Protein AF-A0A377W0T7-F1 (afdb_monomer_lite)

Structure (mmCIF, N/CA/C/O backbone):
data_AF-A0A377W0T7-F1
#
_entry.id   AF-A0A377W0T7-F1
#
loop_
_atom_site.group_PDB
_atom_site.id
_atom_site.type_symbol
_atom_site.label_atom_id
_atom_site.label_alt_id
_atom_site.label_comp_id
_atom_site.label_asym_id
_atom_site.label_entity_id
_atom_site.label_seq_id
_atom_site.pdbx_PDB_ins_code
_atom_site.Cartn_x
_atom_site.Cartn_y
_atom_site.Cartn_z
_atom_site.occupancy
_atom_site.B_iso_or_equiv
_atom_site.auth_seq_id
_atom_site.auth_comp_id
_atom_site.auth_asym_id
_atom_site.auth_atom_id
_atom_site.pdbx_PDB_model_num
ATOM 1 N N . MET A 1 1 ? 8.477 -1.620 -23.620 1.00 58.94 1 MET A N 1
ATOM 2 C CA . MET A 1 1 ? 7.747 -1.739 -22.337 1.00 58.94 1 MET A CA 1
ATOM 3 C C . MET A 1 1 ? 8.080 -3.072 -21.685 1.00 58.94 1 MET A C 1
ATOM 5 O O . MET A 1 1 ? 8.456 -3.080 -20.522 1.00 58.94 1 MET A O 1
ATOM 9 N N . ASP A 1 2 ? 8.071 -4.156 -22.461 1.00 56.84 2 ASP A N 1
ATOM 10 C CA . ASP A 1 2 ? 8.341 -5.515 -21.974 1.00 56.84 2 ASP A CA 1
ATOM 11 C C . ASP A 1 2 ? 9.756 -5.723 -21.400 1.00 56.84 2 ASP A C 1
ATOM 13 O O . ASP A 1 2 ? 9.901 -6.385 -20.379 1.00 56.84 2 ASP A O 1
ATOM 17 N N . GLU A 1 3 ? 10.798 -5.092 -21.959 1.00 54.69 3 GLU A N 1
ATOM 18 C CA . GLU A 1 3 ? 12.176 -5.211 -21.434 1.00 54.69 3 GLU A CA 1
ATOM 19 C C . GLU A 1 3 ? 12.366 -4.589 -20.040 1.00 54.69 3 GLU A C 1
ATOM 21 O O . GLU A 1 3 ? 13.133 -5.097 -19.228 1.00 54.69 3 GLU A O 1
ATOM 26 N N . ALA A 1 4 ? 11.654 -3.503 -19.728 1.00 56.12 4 ALA A N 1
ATOM 27 C CA . ALA A 1 4 ? 11.757 -2.838 -18.428 1.00 56.12 4 ALA A CA 1
ATOM 28 C C . ALA A 1 4 ? 10.908 -3.537 -17.347 1.00 56.12 4 ALA A C 1
ATOM 30 O O . ALA A 1 4 ? 11.275 -3.532 -16.175 1.00 56.12 4 ALA A O 1
ATOM 31 N N . LEU A 1 5 ? 9.812 -4.206 -17.735 1.00 56.66 5 LEU A N 1
ATOM 32 C CA . LEU A 1 5 ? 9.124 -5.148 -16.847 1.00 56.66 5 LEU A CA 1
ATOM 33 C C . LEU A 1 5 ? 10.006 -6.369 -16.538 1.00 56.66 5 LEU A C 1
ATOM 35 O O . LEU A 1 5 ? 10.091 -6.786 -15.386 1.00 56.66 5 LEU A O 1
ATOM 39 N N . ALA A 1 6 ? 10.674 -6.929 -17.552 1.00 56.25 6 ALA A N 1
ATOM 40 C CA . ALA A 1 6 ? 11.487 -8.138 -17.411 1.00 56.25 6 ALA A CA 1
ATOM 41 C C . ALA A 1 6 ? 12.758 -7.927 -16.568 1.00 56.25 6 ALA A C 1
ATOM 43 O O . ALA A 1 6 ? 13.197 -8.846 -15.881 1.00 56.25 6 ALA A O 1
ATOM 44 N N . ASN A 1 7 ? 13.317 -6.713 -16.576 1.00 60.12 7 ASN A N 1
ATOM 45 C CA . ASN A 1 7 ? 14.510 -6.360 -15.802 1.00 60.12 7 ASN A CA 1
ATOM 46 C C . ASN A 1 7 ? 14.215 -5.971 -14.339 1.00 60.12 7 ASN A C 1
ATOM 48 O O . ASN A 1 7 ? 15.129 -5.562 -13.626 1.00 60.12 7 ASN A O 1
ATOM 52 N N . GLY A 1 8 ? 12.958 -6.076 -13.885 1.00 63.47 8 GLY A N 1
ATOM 53 C CA . GLY A 1 8 ? 12.554 -5.762 -12.508 1.00 63.47 8 GLY A CA 1
ATOM 54 C C . GLY A 1 8 ? 12.506 -4.267 -12.176 1.00 63.47 8 GLY A C 1
ATOM 55 O O . GLY A 1 8 ? 12.222 -3.904 -11.036 1.00 63.47 8 GLY A O 1
ATOM 56 N N . SER A 1 9 ? 12.750 -3.395 -13.160 1.00 65.81 9 SER A N 1
ATOM 57 C CA . SER A 1 9 ? 12.861 -1.943 -12.985 1.00 65.81 9 SER A CA 1
ATOM 58 C C . SER A 1 9 ? 11.522 -1.212 -12.992 1.00 65.81 9 SER A C 1
ATOM 60 O O . SER A 1 9 ? 11.476 -0.021 -12.687 1.00 65.81 9 SER A O 1
ATOM 62 N N . LEU A 1 10 ? 10.426 -1.909 -13.297 1.00 77.50 10 LEU A N 1
ATOM 63 C CA . LEU A 1 10 ? 9.076 -1.355 -13.283 1.00 77.50 10 LEU A CA 1
ATOM 64 C C . LEU A 1 10 ? 8.156 -2.123 -12.335 1.00 77.50 10 LEU A C 1
ATOM 66 O O . LEU A 1 10 ? 7.983 -3.336 -12.443 1.00 77.50 10 LEU A O 1
ATOM 70 N N . MET A 1 11 ? 7.502 -1.373 -11.451 1.00 87.56 11 MET A N 1
ATOM 7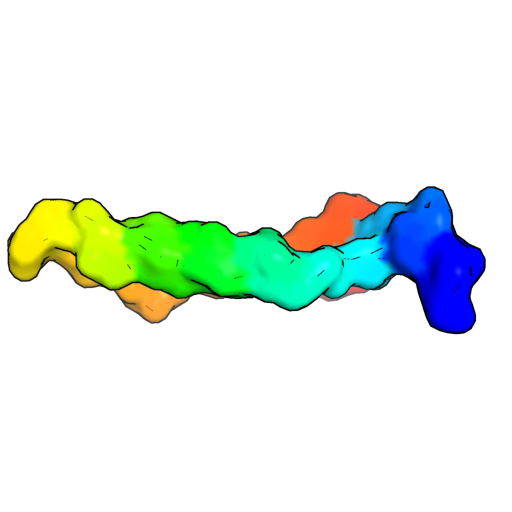1 C CA . MET A 1 11 ? 6.458 -1.871 -10.562 1.00 87.56 11 MET A CA 1
ATOM 72 C C . MET A 1 11 ? 5.126 -1.966 -11.303 1.00 87.56 11 MET A C 1
ATOM 74 O O . MET A 1 11 ? 4.758 -1.068 -12.062 1.00 87.56 11 MET A O 1
ATOM 78 N N . GLN A 1 12 ? 4.380 -3.041 -11.053 1.00 89.25 12 GLN A N 1
ATOM 79 C CA . GLN A 1 12 ? 3.033 -3.189 -11.590 1.00 89.25 12 GLN A CA 1
ATOM 80 C C . GLN A 1 12 ? 2.025 -2.346 -10.793 1.00 89.25 12 GLN A C 1
ATOM 82 O O . GLN A 1 12 ? 2.152 -2.243 -9.574 1.00 89.25 12 GLN A O 1
ATOM 87 N N . PRO A 1 13 ? 0.965 -1.809 -11.427 1.00 92.31 13 PRO A N 1
ATOM 88 C CA . PRO A 1 13 ? -0.069 -1.046 -10.719 1.00 92.31 13 PRO A CA 1
ATOM 89 C C . PRO A 1 13 ? -0.750 -1.814 -9.575 1.00 92.31 13 PRO A C 1
ATOM 91 O O . PRO A 1 13 ? -1.260 -1.198 -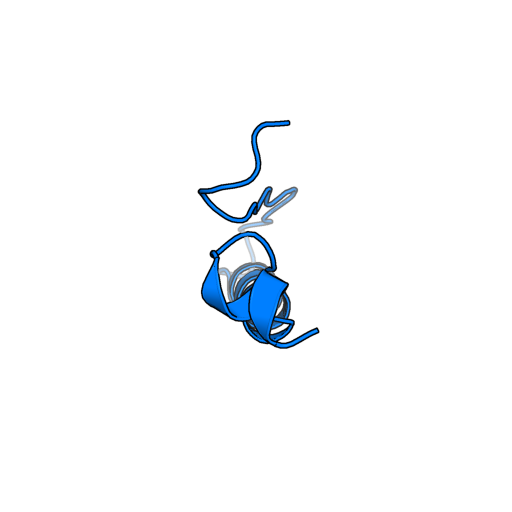8.641 1.00 92.31 13 PRO A O 1
ATOM 94 N N . ILE A 1 14 ? -0.755 -3.151 -9.638 1.00 95.38 14 ILE A N 1
ATOM 95 C CA . ILE A 1 14 ? -1.326 -4.007 -8.593 1.00 95.38 14 ILE A CA 1
ATOM 96 C C . ILE A 1 14 ? -0.620 -3.825 -7.242 1.00 95.38 14 ILE A C 1
ATOM 98 O O . ILE A 1 14 ? -1.299 -3.751 -6.226 1.00 95.38 14 ILE A O 1
ATOM 102 N N . GLU A 1 15 ? 0.699 -3.617 -7.230 1.00 93.69 15 GLU A N 1
ATOM 103 C CA . GLU A 1 15 ? 1.484 -3.395 -6.004 1.00 93.69 15 GLU A CA 1
ATOM 104 C C . GLU A 1 15 ? 1.035 -2.114 -5.273 1.00 93.69 15 GLU A C 1
ATOM 106 O O . 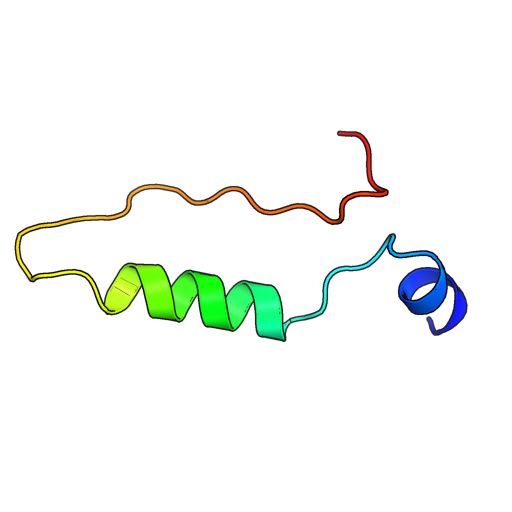GLU A 1 15 ? 0.945 -2.053 -4.043 1.00 93.69 15 GLU A O 1
ATOM 111 N N . VAL A 1 16 ? 0.669 -1.079 -6.042 1.00 94.75 16 VAL A N 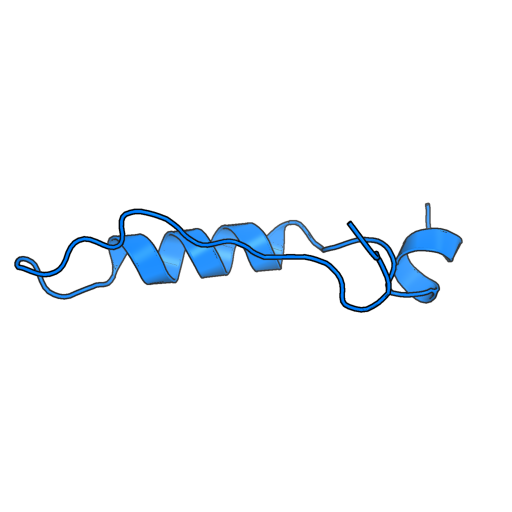1
ATOM 112 C CA . VAL A 1 16 ? 0.107 0.169 -5.504 1.00 94.75 16 VAL A CA 1
ATOM 113 C C . VAL A 1 16 ? -1.302 -0.072 -4.957 1.00 94.75 16 VAL A C 1
ATOM 115 O O . VAL A 1 16 ? -1.629 0.392 -3.865 1.00 94.75 16 VAL A O 1
ATOM 118 N N . ALA A 1 17 ? -2.142 -0.813 -5.687 1.00 97.19 17 ALA A N 1
ATOM 119 C CA . ALA A 1 17 ? -3.507 -1.122 -5.259 1.00 97.19 17 ALA A CA 1
ATOM 120 C C . ALA A 1 17 ? -3.537 -1.943 -3.958 1.00 97.19 17 ALA A C 1
ATOM 122 O O . ALA A 1 17 ? -4.330 -1.648 -3.061 1.00 97.19 17 ALA A O 1
ATOM 123 N N . GLU A 1 18 ? -2.646 -2.924 -3.823 1.00 97.38 18 GLU A N 1
ATOM 124 C CA . GLU A 1 18 ? -2.492 -3.717 -2.601 1.00 97.38 18 GLU A CA 1
ATOM 125 C C . GLU A 1 18 ? -2.000 -2.870 -1.424 1.00 97.38 18 GLU A C 1
ATOM 127 O O . GLU A 1 18 ? -2.519 -2.998 -0.311 1.00 97.38 18 GLU A O 1
ATOM 132 N N . SER A 1 19 ? -1.079 -1.936 -1.671 1.00 97.19 19 SER A N 1
ATOM 133 C CA . SER A 1 19 ? -0.625 -0.980 -0.654 1.00 97.19 19 SER A CA 1
ATOM 134 C C . SER A 1 19 ? -1.778 -0.107 -0.147 1.00 97.19 19 SER A C 1
ATOM 136 O O . SER A 1 19 ? -1.956 0.050 1.063 1.00 97.19 19 SER A O 1
ATOM 138 N N . VAL A 1 20 ? -2.630 0.397 -1.047 1.00 97.19 20 VAL A N 1
ATOM 139 C CA . VAL A 1 20 ? -3.832 1.161 -0.668 1.00 97.19 20 VAL A CA 1
ATOM 140 C C . VAL A 1 20 ? -4.813 0.289 0.116 1.00 97.19 20 VAL A C 1
ATOM 142 O O . VAL A 1 20 ? -5.327 0.727 1.148 1.00 97.19 20 VAL A O 1
ATOM 145 N N . LEU A 1 21 ? -5.048 -0.955 -0.320 1.00 97.88 21 LEU A N 1
ATOM 146 C CA . LEU A 1 21 ? -5.911 -1.897 0.396 1.00 97.88 21 LEU A CA 1
ATOM 147 C C . LEU A 1 21 ? -5.399 -2.137 1.821 1.00 97.88 21 LEU A C 1
ATOM 149 O O . LEU A 1 21 ? -6.177 -2.109 2.777 1.00 97.88 21 LEU A O 1
ATOM 153 N N . PHE A 1 22 ? -4.093 -2.317 1.998 1.00 97.25 22 PHE A N 1
ATOM 154 C CA . PHE A 1 22 ? -3.486 -2.435 3.319 1.00 97.25 22 PHE A CA 1
ATOM 155 C C . PHE A 1 22 ? -3.753 -1.197 4.193 1.00 97.25 22 PHE A C 1
ATOM 157 O O . PHE A 1 22 ? -4.148 -1.360 5.355 1.00 97.25 22 PHE A O 1
ATOM 164 N N . MET A 1 23 ? -3.602 0.016 3.639 1.00 97.50 23 MET A N 1
ATOM 165 C CA . MET A 1 23 ? -3.853 1.271 4.364 1.00 97.50 23 MET A CA 1
ATOM 166 C C . MET A 1 23 ? -5.295 1.358 4.871 1.00 97.50 23 MET A C 1
ATOM 168 O O . MET A 1 23 ? -5.515 1.634 6.050 1.00 97.50 23 MET A O 1
ATOM 172 N N . VAL A 1 24 ? -6.281 1.088 4.009 1.00 96.50 24 VAL A N 1
ATOM 173 C CA . VAL A 1 24 ? -7.706 1.284 4.342 1.00 96.50 24 VAL A CA 1
ATOM 174 C C . VAL A 1 24 ? -8.323 0.132 5.139 1.00 96.50 24 VAL A C 1
ATOM 176 O O . VAL A 1 24 ? -9.402 0.286 5.704 1.00 96.50 24 VAL A O 1
ATOM 179 N N . THR A 1 25 ? -7.651 -1.021 5.209 1.00 97.69 25 THR A N 1
ATOM 180 C CA . THR A 1 25 ? -8.126 -2.205 5.954 1.00 97.69 25 THR A CA 1
ATOM 181 C C . THR A 1 25 ? -7.614 -2.276 7.390 1.00 97.69 25 THR A C 1
ATOM 183 O O . THR A 1 25 ? -7.891 -3.253 8.091 1.00 97.69 25 THR A O 1
ATOM 186 N N . ARG A 1 26 ? -6.846 -1.283 7.861 1.00 97.06 26 ARG A N 1
ATOM 187 C CA . ARG A 1 26 ? -6.409 -1.256 9.262 1.00 97.06 26 ARG A CA 1
ATOM 188 C C . ARG A 1 26 ? -7.600 -1.081 10.210 1.00 97.06 26 ARG A C 1
ATOM 190 O O . ARG A 1 26 ? -8.663 -0.590 9.842 1.00 97.06 26 ARG A O 1
ATOM 197 N N . SER A 1 27 ? -7.413 -1.508 11.461 1.00 97.00 27 SER A N 1
ATOM 198 C CA . SER A 1 27 ? -8.392 -1.273 12.528 1.00 97.00 27 SER A CA 1
ATOM 199 C C . SER A 1 27 ? -8.725 0.218 12.627 1.00 97.00 27 SER A C 1
ATOM 201 O O . SER A 1 27 ? -7.855 1.055 12.412 1.00 97.00 27 SER A O 1
ATOM 203 N N . LYS A 1 28 ? -9.963 0.555 13.011 1.00 93.31 28 LYS A N 1
ATOM 204 C CA . LYS A 1 28 ? -10.500 1.932 12.994 1.00 93.31 28 LYS A CA 1
ATOM 205 C C . LYS A 1 28 ? -9.674 2.962 13.784 1.00 93.31 28 LYS A C 1
ATOM 207 O O . LYS A 1 28 ? -9.833 4.153 13.558 1.00 93.31 28 LYS A O 1
ATOM 212 N N . ASN A 1 29 ? -8.808 2.507 14.689 1.00 95.81 29 ASN A N 1
ATOM 213 C CA . ASN A 1 29 ? -7.949 3.354 15.523 1.00 95.81 29 ASN A CA 1
ATOM 214 C C . ASN A 1 29 ? -6.492 3.414 15.032 1.00 95.81 29 ASN A C 1
ATOM 216 O O . ASN A 1 29 ? -5.622 3.894 15.755 1.00 95.81 29 ASN A O 1
ATOM 220 N N . VAL A 1 30 ? -6.202 2.881 13.845 1.00 96.50 30 VAL A N 1
ATOM 221 C CA . VAL A 1 30 ? -4.854 2.808 13.280 1.00 96.50 30 VAL A CA 1
ATOM 222 C C . VAL A 1 30 ? -4.849 3.502 11.928 1.00 96.50 30 VAL A C 1
ATOM 224 O O . VAL A 1 30 ? -5.474 3.038 10.979 1.00 96.50 30 VAL A O 1
ATOM 227 N N . THR A 1 31 ? -4.089 4.589 11.838 1.00 96.56 31 THR A N 1
ATOM 228 C CA . THR A 1 31 ? -3.874 5.320 10.589 1.00 96.56 31 THR A CA 1
ATOM 229 C C . THR A 1 31 ? -2.501 4.979 10.039 1.00 96.56 31 THR A C 1
ATOM 231 O O . THR A 1 31 ? -1.490 5.207 10.702 1.00 96.56 31 THR A O 1
ATOM 234 N N . VAL A 1 32 ? -2.455 4.477 8.807 1.00 97.25 32 VAL A N 1
ATOM 235 C CA . VAL A 1 32 ? -1.203 4.405 8.050 1.00 97.25 32 VAL A CA 1
ATOM 236 C C . VAL A 1 32 ? -1.020 5.742 7.353 1.00 97.25 32 VAL A C 1
ATOM 238 O O . VAL A 1 32 ? -1.829 6.106 6.503 1.00 97.25 32 VAL A O 1
ATOM 241 N N . ARG A 1 33 ? -0.001 6.498 7.765 1.00 97.00 33 ARG A N 1
ATOM 242 C CA . ARG A 1 33 ? 0.245 7.840 7.232 1.00 97.00 33 ARG A CA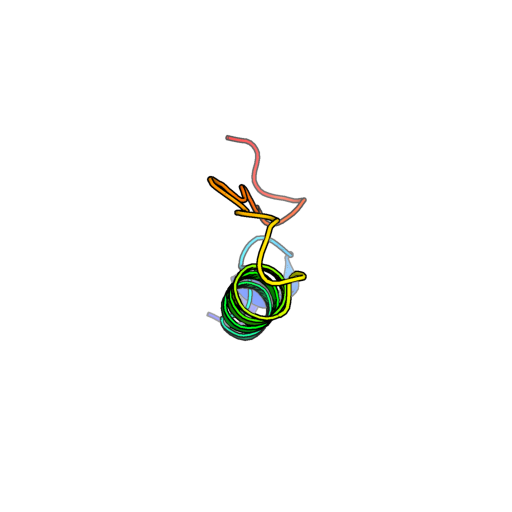 1
ATOM 243 C C . ARG A 1 33 ? 0.918 7.794 5.868 1.00 97.00 33 ARG A C 1
ATOM 245 O O . ARG A 1 33 ? 0.445 8.449 4.954 1.00 97.00 33 ARG A O 1
ATOM 252 N N . ASP A 1 34 ? 1.974 6.997 5.758 1.00 97.06 34 ASP A N 1
ATOM 253 C CA . ASP A 1 34 ? 2.810 6.906 4.569 1.00 97.06 34 ASP A CA 1
ATOM 254 C C . ASP A 1 34 ? 3.241 5.455 4.343 1.00 97.06 34 ASP A C 1
ATOM 256 O O . ASP A 1 34 ? 3.494 4.712 5.296 1.00 97.06 34 ASP A O 1
ATOM 260 N N . ILE A 1 35 ? 3.334 5.070 3.071 1.00 95.31 35 ILE A N 1
ATOM 261 C CA . ILE A 1 35 ? 3.964 3.833 2.608 1.00 95.31 35 ILE A CA 1
ATOM 262 C C . ILE A 1 35 ? 4.868 4.211 1.439 1.00 95.31 35 ILE A C 1
ATOM 264 O O . ILE A 1 35 ? 4.420 4.849 0.488 1.00 95.31 35 ILE A O 1
ATOM 268 N N . VAL A 1 36 ? 6.133 3.803 1.511 1.00 93.94 36 VAL A N 1
ATOM 269 C CA . VAL A 1 36 ? 7.108 3.980 0.433 1.00 93.94 36 VAL A CA 1
ATOM 270 C C . VAL A 1 36 ? 7.395 2.608 -0.162 1.00 93.94 36 VAL A C 1
ATOM 272 O O . VAL A 1 36 ? 7.831 1.707 0.550 1.00 93.94 36 VAL A O 1
ATOM 275 N N . ILE A 1 37 ? 7.126 2.455 -1.456 1.00 92.31 37 ILE A N 1
ATOM 276 C CA . ILE A 1 37 ? 7.382 1.234 -2.226 1.00 92.31 37 ILE A CA 1
ATOM 277 C C . ILE A 1 37 ? 8.210 1.582 -3.462 1.00 92.31 37 ILE A C 1
ATOM 279 O O . ILE A 1 37 ? 8.009 2.633 -4.072 1.00 92.31 37 ILE A O 1
ATOM 283 N N . LEU A 1 38 ? 9.138 0.698 -3.825 1.00 91.25 38 LEU A N 1
ATOM 284 C CA . LEU A 1 38 ? 10.046 0.877 -4.955 1.00 91.25 38 LEU A CA 1
ATOM 285 C C . LEU A 1 38 ? 10.365 -0.486 -5.591 1.00 91.25 38 LEU A C 1
ATOM 287 O O . LEU A 1 38 ? 10.433 -1.479 -4.862 1.00 91.25 38 LEU A O 1
ATOM 291 N N . PRO A 1 39 ? 10.571 -0.575 -6.918 1.00 88.12 39 PRO A N 1
ATOM 292 C CA . PRO A 1 39 ? 11.160 -1.770 -7.510 1.00 88.12 39 PRO A CA 1
ATOM 293 C C . PRO A 1 39 ? 12.582 -1.990 -6.975 1.00 88.12 39 PRO A C 1
ATOM 295 O O . PRO A 1 39 ? 13.378 -1.058 -6.944 1.00 88.12 39 PRO A O 1
ATOM 298 N N . ASN A 1 40 ? 12.929 -3.228 -6.614 1.00 82.25 40 ASN A N 1
ATOM 299 C CA . ASN A 1 40 ? 14.229 -3.559 -6.005 1.00 82.25 40 ASN A CA 1
ATOM 300 C C . ASN A 1 40 ? 15.448 -3.218 -6.875 1.00 82.25 40 ASN A C 1
ATOM 302 O O . ASN A 1 40 ? 16.549 -3.079 -6.355 1.00 82.25 40 ASN A O 1
ATOM 306 N N . SER A 1 41 ? 15.283 -3.146 -8.196 1.00 79.00 41 SER A N 1
ATOM 307 C CA . SER A 1 41 ? 16.372 -2.834 -9.125 1.00 79.00 41 SER A CA 1
ATOM 308 C C . SER A 1 41 ? 16.465 -1.344 -9.469 1.00 79.00 41 SER A C 1
ATOM 310 O O . SER A 1 41 ? 17.237 -0.977 -10.354 1.00 79.00 41 SER A O 1
ATOM 312 N N . VAL A 1 42 ? 15.656 -0.496 -8.831 1.00 71.56 42 VAL A N 1
ATOM 313 C CA . VAL A 1 42 ? 15.769 0.961 -8.916 1.00 71.56 42 VAL A CA 1
ATOM 314 C C . VAL A 1 42 ? 16.464 1.439 -7.647 1.00 71.56 42 VAL A C 1
ATOM 316 O O . VAL A 1 42 ? 15.976 1.191 -6.550 1.00 71.56 42 VAL A O 1
ATOM 319 N N . ASP A 1 43 ? 17.596 2.116 -7.812 1.00 67.44 43 ASP A N 1
ATOM 320 C CA . ASP A 1 43 ? 18.292 2.821 -6.733 1.00 67.44 43 ASP A CA 1
ATOM 321 C C . ASP A 1 43 ? 17.882 4.304 -6.811 1.00 67.44 43 ASP A C 1
ATOM 323 O O . ASP A 1 43 ? 17.958 4.898 -7.895 1.00 67.44 43 ASP A O 1
ATOM 327 N N . LEU A 1 44 ? 17.361 4.865 -5.712 1.00 63.62 44 LEU A N 1
ATOM 328 C CA . LEU A 1 44 ? 16.850 6.245 -5.602 1.00 63.62 44 LEU A CA 1
ATOM 329 C C . LEU A 1 44 ? 17.742 7.111 -4.712 1.00 63.62 44 LEU A C 1
ATOM 331 O O . LEU A 1 44 ? 18.126 6.633 -3.622 1.00 63.62 44 LEU A O 1
#

pLDDT: mean 84.71, std 15.48, range [54.69, 97.88]

Radius of gyration: 13.54 Å; chains: 1; bounding box: 29×16×38 Å

Foldseek 3Di:
DVVCVVVQQDDDVVVVVVVVVVQVPDDPVDGDPDDDDGRPPDDD

Or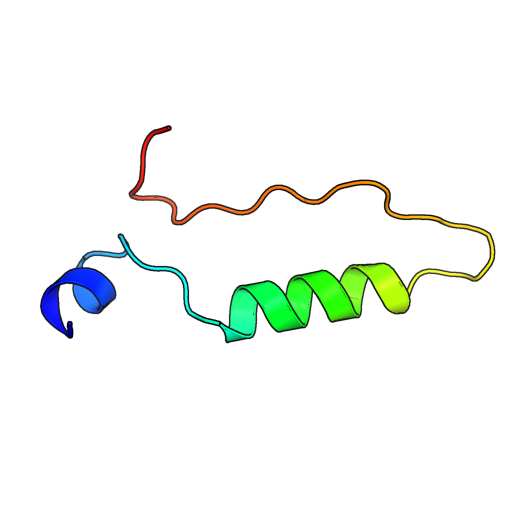ganism: Klebsiella pneumoniae (NCBI:txid573)

Sequence (44 aa):
MDEALANGSLMQPIEVAESVLFMVTRSKNVTVRDIVILPNSVDL

Secondary structure (DSSP, 8-state):
-HHHHHTT-S--HHHHHHHHHHHHTS-TT----------TT---